Protein AF-A0A8T6QIK9-F1 (afdb_monomer_lite)

Foldseek 3Di:
DDDDDDDDDDDPDPDDDDDPDDFFKDKDWDWDADPVRDTDDIDIDIDGDDDDDDFPDWDWDDDPFKIKIATHHPDDDPVDKDWDWDAPDDDPDPVCRVPHTDTDDMGRMDMDGDPPD

Organism: Escherichia coli (NCBI:txid562)

InterPro domains:
  IPR013783 Immunoglobulin-like fold [G3DSA:2.60.40.10] (6-55)
  IPR053171 Viral Tip Attachment Protein [PTHR36251] (3-111)
  IPR055383 Tip attachment protein J, Fn3-1 domain [PF24421] (3-52)
  IPR057587 Tip attachment protein J, second Ig-like domain [PF24489] (54-114)

pLDDT: mean 89.23, std 8.32, range [46.66, 96.06]

Sequence (117 aa):
ENSRLLTTAITADTEHRFSGLPLGEYTLTVRAINSYGQQGEPATTTFRINAPAAPAGVELTPGYFQITAVPKLTIYDPTVQFEFWFSEAKIADAAQVETSARYLGTGSQWSVSGPHI

Radius of gyration: 21.94 Å; chains: 1; bounding box: 59×28×57 Å

Structure (mmCIF, N/CA/C/O backbone):
data_AF-A0A8T6QIK9-F1
#
_entry.id   AF-A0A8T6QIK9-F1
#
loop_
_atom_site.group_PDB
_atom_site.id
_atom_site.type_symbol
_atom_site.label_atom_id
_atom_site.label_alt_id
_atom_site.label_comp_id
_atom_site.label_asym_id
_atom_site.label_entity_id
_atom_site.label_seq_id
_atom_site.pdbx_PDB_ins_code
_atom_site.Cartn_x
_atom_site.Cartn_y
_atom_site.Cartn_z
_atom_site.occupancy
_atom_site.B_iso_or_equiv
_atom_site.auth_seq_id
_atom_site.auth_comp_id
_atom_site.auth_asym_id
_atom_site.auth_atom_id
_atom_site.pdbx_PDB_model_num
ATOM 1 N N . GLU A 1 1 ? -27.897 0.393 1.255 1.00 46.66 1 GLU A N 1
ATOM 2 C CA . GLU A 1 1 ? -27.237 0.180 2.559 1.00 46.66 1 GLU A CA 1
ATOM 3 C C . GLU A 1 1 ? -26.816 -1.277 2.696 1.00 46.66 1 GLU A C 1
ATOM 5 O O . GLU A 1 1 ? -27.670 -2.148 2.734 1.00 46.66 1 GLU A O 1
ATOM 10 N N . ASN A 1 2 ? -25.516 -1.561 2.676 1.00 57.84 2 ASN A N 1
ATOM 11 C CA . ASN A 1 2 ? -24.958 -2.879 3.010 1.00 57.84 2 ASN A CA 1
ATOM 12 C C . ASN A 1 2 ? -23.585 -2.659 3.672 1.00 57.84 2 ASN A C 1
ATOM 14 O O . ASN A 1 2 ? -22.548 -3.100 3.187 1.00 57.84 2 ASN A O 1
ATOM 18 N N . SER A 1 3 ? -23.562 -1.864 4.746 1.00 68.06 3 SER A N 1
ATOM 19 C CA . SER A 1 3 ? -22.361 -1.664 5.558 1.00 68.06 3 SER A CA 1
ATOM 20 C C . SER A 1 3 ? -22.121 -2.921 6.394 1.00 68.06 3 SER A C 1
ATOM 22 O O . SER A 1 3 ? -22.852 -3.191 7.347 1.00 68.06 3 SER A O 1
ATOM 24 N N . ARG A 1 4 ? -21.115 -3.713 6.018 1.00 82.00 4 ARG A N 1
ATOM 25 C CA . ARG A 1 4 ? -20.694 -4.914 6.746 1.00 82.00 4 ARG A CA 1
ATOM 26 C C . ARG A 1 4 ? -19.561 -4.555 7.705 1.00 82.00 4 ARG A C 1
ATOM 28 O O . ARG A 1 4 ? -18.562 -3.983 7.279 1.00 82.00 4 ARG A O 1
ATOM 35 N N . LEU A 1 5 ? -19.689 -4.931 8.978 1.00 84.12 5 LEU A N 1
ATOM 36 C CA . LEU A 1 5 ? -18.585 -4.838 9.935 1.00 84.12 5 LEU A CA 1
ATOM 37 C C . LEU A 1 5 ? -17.439 -5.742 9.464 1.00 84.12 5 LEU A C 1
ATOM 39 O O . LEU A 1 5 ? -17.624 -6.955 9.339 1.00 84.12 5 LEU A O 1
ATOM 43 N N . LEU A 1 6 ? -16.279 -5.145 9.190 1.00 82.94 6 LEU A N 1
ATOM 44 C CA . LEU A 1 6 ? -15.105 -5.875 8.718 1.00 82.94 6 LEU A CA 1
ATOM 45 C C . LEU A 1 6 ? -14.194 -6.309 9.876 1.00 82.94 6 LEU A C 1
ATOM 47 O O . LEU A 1 6 ? -13.793 -7.468 9.918 1.00 82.94 6 LEU A O 1
ATOM 51 N N . THR A 1 7 ? -13.928 -5.412 10.833 1.00 85.56 7 THR A N 1
ATOM 52 C CA . THR A 1 7 ? -13.016 -5.656 11.966 1.00 85.56 7 THR A CA 1
ATOM 53 C C . THR A 1 7 ? -13.467 -4.884 13.210 1.00 85.56 7 THR A C 1
ATOM 55 O O . THR A 1 7 ? -14.043 -3.804 13.093 1.00 85.56 7 THR A O 1
ATOM 58 N N . THR A 1 8 ? -13.179 -5.418 14.402 1.00 91.38 8 THR A N 1
ATOM 59 C CA . THR A 1 8 ? -13.329 -4.731 15.698 1.00 91.38 8 THR A CA 1
ATOM 60 C C . THR A 1 8 ? -12.100 -4.983 16.572 1.00 91.38 8 THR A C 1
ATOM 62 O O . THR A 1 8 ? -11.502 -6.054 16.493 1.00 91.38 8 THR A O 1
ATOM 65 N N . ALA A 1 9 ? -11.737 -4.020 17.416 1.00 91.06 9 ALA A N 1
ATOM 66 C CA . ALA A 1 9 ? -10.648 -4.138 18.383 1.00 91.06 9 ALA A CA 1
ATOM 67 C C . ALA A 1 9 ? -10.977 -3.338 19.652 1.00 91.06 9 ALA A C 1
ATOM 69 O O . ALA A 1 9 ? -11.710 -2.351 19.592 1.00 91.06 9 ALA A O 1
ATOM 70 N N . ILE A 1 10 ? -10.431 -3.764 20.792 1.00 92.31 10 ILE A N 1
ATOM 71 C CA . ILE A 1 10 ? -10.458 -3.016 22.056 1.00 92.31 10 ILE A CA 1
ATOM 72 C C . ILE A 1 10 ? -9.004 -2.735 22.424 1.00 92.31 10 ILE A C 1
ATOM 74 O O . ILE A 1 10 ? -8.181 -3.648 22.410 1.00 92.31 10 ILE A O 1
ATOM 78 N N . THR A 1 11 ? -8.691 -1.481 22.737 1.00 89.75 11 THR A N 1
ATOM 79 C CA . THR A 1 11 ? -7.358 -1.048 23.161 1.00 89.75 11 THR A CA 1
ATOM 80 C C . THR A 1 11 ? -7.473 -0.121 24.370 1.00 89.75 11 THR A C 1
ATOM 82 O O . THR A 1 11 ? -8.483 0.568 24.524 1.00 89.75 11 THR A O 1
ATOM 85 N N . ALA A 1 12 ? -6.462 -0.142 25.239 1.00 91.75 12 ALA A N 1
ATOM 86 C CA . ALA A 1 12 ? -6.297 0.839 26.313 1.00 91.75 12 ALA A CA 1
ATOM 87 C C . ALA A 1 12 ? -5.457 2.049 25.859 1.00 91.75 12 ALA A C 1
ATOM 89 O O . ALA A 1 12 ? -5.431 3.069 26.546 1.00 91.75 12 ALA A O 1
ATOM 90 N N . ASP A 1 13 ? -4.794 1.934 24.706 1.00 93.06 13 ASP A N 1
ATOM 91 C CA . ASP A 1 13 ? -4.014 3.001 24.094 1.00 93.06 13 ASP A CA 1
ATOM 92 C C . ASP A 1 13 ? -4.915 3.975 23.324 1.00 93.06 13 ASP A C 1
ATOM 94 O O . ASP A 1 13 ? -6.042 3.660 22.939 1.00 93.06 13 ASP A O 1
ATOM 98 N N . THR A 1 14 ? -4.397 5.167 23.035 1.00 91.12 14 THR A N 1
ATOM 99 C CA . THR A 1 14 ? -5.086 6.169 22.204 1.00 91.12 14 THR A CA 1
ATOM 100 C C . THR A 1 14 ? -4.982 5.887 20.704 1.00 91.12 14 THR A C 1
ATOM 102 O O . THR A 1 14 ? -5.544 6.629 19.902 1.00 91.12 14 THR A O 1
ATOM 105 N N . GLU A 1 15 ? -4.263 4.834 20.313 1.00 92.81 15 GLU A N 1
ATOM 106 C CA . GLU A 1 15 ? -3.996 4.471 18.924 1.00 92.81 15 GLU A CA 1
ATOM 107 C C . GLU A 1 15 ? -4.188 2.967 18.701 1.00 92.81 15 GLU A C 1
ATOM 109 O O . GLU A 1 15 ? -3.972 2.139 19.587 1.00 92.81 15 GLU A O 1
ATOM 114 N N . HIS A 1 16 ? -4.592 2.601 17.485 1.00 92.25 16 HIS A N 1
ATOM 115 C CA . HIS A 1 16 ? -4.663 1.212 17.049 1.00 92.25 16 HIS A CA 1
ATOM 116 C C . HIS A 1 16 ? -4.396 1.121 15.548 1.00 92.25 16 HIS A C 1
ATOM 118 O O . HIS A 1 16 ? -4.893 1.936 14.769 1.00 92.25 16 HIS A O 1
ATOM 124 N N . ARG A 1 17 ? -3.629 0.111 15.127 1.00 91.38 17 ARG A N 1
ATOM 125 C CA . ARG A 1 17 ? -3.292 -0.109 13.719 1.00 91.38 17 ARG A CA 1
ATOM 126 C C . ARG A 1 17 ? -4.073 -1.287 13.158 1.00 91.38 17 ARG A C 1
ATOM 128 O O . ARG A 1 17 ? -3.818 -2.431 13.516 1.00 91.38 17 ARG A O 1
ATOM 135 N N . PHE A 1 18 ? -4.947 -0.999 12.200 1.00 89.31 18 PHE A N 1
ATOM 136 C CA . PHE A 1 18 ? -5.567 -2.018 11.360 1.00 89.31 18 PHE A CA 1
ATOM 137 C C . PHE A 1 18 ? -4.679 -2.323 10.146 1.00 89.31 18 PHE A C 1
ATOM 139 O O . PHE A 1 18 ? -4.062 -1.427 9.567 1.00 89.31 18 PHE A O 1
ATOM 146 N N . SER A 1 19 ? -4.613 -3.591 9.751 1.00 87.56 19 SER A N 1
ATOM 147 C CA . SER A 1 19 ? -3.895 -4.066 8.565 1.00 87.56 19 SER A CA 1
ATOM 148 C C . SER A 1 19 ? -4.719 -5.136 7.841 1.00 87.56 19 SER A C 1
ATOM 150 O O . SER A 1 19 ? -5.685 -5.660 8.393 1.00 87.56 19 SER A O 1
ATOM 152 N N . GLY A 1 20 ? -4.376 -5.430 6.582 1.00 86.31 20 GLY A N 1
ATOM 153 C CA . GLY A 1 20 ? -5.074 -6.449 5.785 1.00 86.31 20 GLY A CA 1
ATOM 154 C C . GLY A 1 20 ? -6.492 -6.063 5.343 1.00 86.31 20 GLY A C 1
ATOM 155 O O . GLY A 1 20 ? -7.271 -6.932 4.961 1.00 86.31 20 GLY A O 1
ATOM 156 N N . LEU A 1 21 ? -6.842 -4.776 5.400 1.00 89.62 21 LEU A N 1
ATOM 157 C CA . LEU A 1 21 ? -8.127 -4.281 4.915 1.00 89.62 21 LEU A CA 1
ATOM 158 C C . LEU A 1 21 ? -8.122 -4.248 3.371 1.00 89.62 21 LEU A C 1
ATOM 160 O O . LEU A 1 21 ? -7.194 -3.675 2.795 1.00 89.62 21 LEU A O 1
ATOM 164 N N . PRO A 1 22 ? -9.128 -4.831 2.690 1.00 89.75 22 PRO A N 1
ATOM 165 C CA . PRO A 1 22 ? -9.253 -4.750 1.235 1.00 89.75 22 PRO A CA 1
ATOM 166 C C . PRO A 1 22 ? -9.402 -3.312 0.717 1.00 89.75 22 PRO A C 1
ATOM 168 O O . PRO A 1 22 ? -9.641 -2.370 1.472 1.00 89.75 22 PRO A O 1
ATOM 171 N N . LEU A 1 23 ? -9.329 -3.134 -0.600 1.00 90.12 23 LEU A N 1
ATOM 172 C CA . LEU A 1 23 ? -9.661 -1.852 -1.222 1.00 90.12 23 LEU A CA 1
ATOM 173 C C . LEU A 1 23 ? -11.153 -1.542 -1.037 1.00 90.12 23 LEU A C 1
ATOM 175 O O . LEU A 1 23 ? -11.994 -2.422 -1.229 1.00 90.12 23 LEU A O 1
ATOM 179 N N . GLY A 1 24 ? -11.488 -0.302 -0.686 1.00 91.25 24 GLY A N 1
ATOM 180 C CA . GLY A 1 24 ? -12.874 0.101 -0.464 1.00 91.25 24 GLY A CA 1
ATOM 181 C C . GLY A 1 24 ? -13.052 1.390 0.332 1.00 91.25 24 GLY A C 1
ATOM 182 O O . GLY A 1 24 ? -12.092 2.014 0.783 1.00 91.25 24 GLY A O 1
ATOM 183 N N . GLU A 1 25 ? -14.317 1.774 0.486 1.00 92.81 25 GLU A N 1
ATOM 184 C CA . GLU A 1 25 ? -14.778 2.851 1.364 1.00 92.81 25 GLU A CA 1
ATOM 185 C C . GLU A 1 25 ? -15.078 2.278 2.753 1.00 92.81 25 GLU A C 1
ATOM 187 O O . GLU A 1 25 ? -15.703 1.220 2.875 1.00 92.81 25 GLU A O 1
ATOM 192 N N . TYR A 1 26 ? -14.668 2.989 3.797 1.00 93.31 26 TYR A N 1
ATOM 193 C CA . TYR A 1 26 ? -14.768 2.539 5.177 1.00 93.31 26 TYR A CA 1
ATOM 194 C C . TYR A 1 26 ? -15.351 3.607 6.089 1.00 93.31 26 TYR A C 1
ATOM 196 O O . TYR A 1 26 ? -15.113 4.806 5.943 1.00 93.31 26 TYR A O 1
ATOM 204 N N . THR A 1 27 ? -16.066 3.131 7.101 1.00 94.25 27 THR A N 1
ATOM 205 C CA . THR A 1 27 ? -16.514 3.920 8.243 1.00 94.25 27 THR A CA 1
ATOM 206 C C . THR A 1 27 ? -15.833 3.363 9.484 1.00 94.25 27 THR A C 1
ATOM 208 O O . THR A 1 27 ? -16.023 2.198 9.829 1.00 94.25 27 THR A O 1
ATOM 211 N N . LEU A 1 28 ? -15.024 4.187 10.146 1.00 94.44 28 LEU A N 1
ATOM 212 C CA . LEU A 1 28 ? -14.438 3.879 11.443 1.00 94.44 28 LEU A CA 1
ATOM 213 C C . LEU A 1 28 ? -15.327 4.471 12.533 1.00 94.44 28 LEU A C 1
ATOM 215 O O . LEU A 1 28 ? -15.565 5.677 12.540 1.00 94.44 28 LEU A O 1
ATOM 219 N N . THR A 1 29 ? -15.760 3.635 13.473 1.00 94.81 29 THR A N 1
ATOM 220 C CA . THR A 1 29 ? -16.476 4.066 14.677 1.00 94.81 29 THR A CA 1
ATOM 221 C C . THR A 1 29 ? -15.652 3.725 15.912 1.00 94.81 29 THR A C 1
ATOM 223 O O . THR A 1 29 ? -15.253 2.577 16.095 1.00 94.81 29 THR A O 1
ATOM 226 N N . VAL A 1 30 ? -15.432 4.711 16.777 1.00 95.12 30 VAL A N 1
ATOM 227 C CA . VAL A 1 30 ? -14.700 4.580 18.041 1.00 95.12 30 VAL A CA 1
ATOM 228 C C . VAL A 1 30 ? -15.651 4.865 19.197 1.00 95.12 30 VAL A C 1
ATOM 230 O O . VAL A 1 30 ? -16.417 5.828 19.157 1.00 95.12 30 VAL A O 1
ATOM 233 N N . ARG A 1 31 ? -15.611 4.023 20.233 1.00 95.38 31 ARG A N 1
ATOM 234 C CA . ARG A 1 31 ? -16.398 4.179 21.463 1.00 95.38 31 ARG A CA 1
ATOM 235 C C . ARG A 1 31 ? -15.485 4.034 22.670 1.00 95.38 31 ARG A C 1
ATOM 237 O O . ARG A 1 31 ? -14.775 3.037 22.776 1.00 95.38 31 ARG A O 1
ATOM 244 N N . ALA A 1 32 ? -15.537 4.998 23.585 1.00 94.19 32 ALA A N 1
ATOM 245 C CA . ALA A 1 32 ? -14.875 4.869 24.878 1.00 94.19 32 ALA A CA 1
ATOM 246 C C . ALA A 1 32 ? -15.602 3.819 25.729 1.00 94.19 32 ALA A C 1
ATOM 248 O O . ALA A 1 32 ? -16.833 3.790 25.739 1.00 94.19 32 ALA A O 1
ATOM 249 N N . ILE A 1 33 ? -14.851 2.978 26.440 1.00 94.75 33 ILE A N 1
ATOM 250 C CA . ILE A 1 33 ? -15.384 1.948 27.338 1.00 94.75 33 ILE A CA 1
ATOM 251 C C . ILE A 1 33 ? -14.836 2.222 28.740 1.00 94.75 33 ILE A C 1
ATOM 253 O O . ILE A 1 33 ? -13.626 2.360 28.904 1.00 94.75 33 ILE A O 1
ATOM 257 N N . ASN A 1 34 ? -15.705 2.328 29.747 1.00 92.88 34 ASN A N 1
ATOM 258 C CA . ASN A 1 34 ? -15.270 2.483 31.140 1.00 92.88 34 ASN A CA 1
ATOM 259 C C . ASN A 1 34 ? -15.001 1.123 31.820 1.00 92.88 34 ASN A C 1
ATOM 261 O O . ASN A 1 34 ? -15.268 0.063 31.255 1.00 92.88 34 ASN A O 1
ATOM 265 N N . SER A 1 35 ? -14.507 1.135 33.062 1.00 91.88 35 SER A N 1
ATOM 266 C CA . SER A 1 35 ? -14.199 -0.083 33.838 1.00 91.88 35 SER A CA 1
ATOM 267 C C . SER A 1 35 ? -15.407 -0.988 34.117 1.00 91.88 35 SER A C 1
ATOM 269 O O . SER A 1 35 ? -15.228 -2.157 34.448 1.00 91.88 35 SER A O 1
ATOM 271 N N . TYR A 1 36 ? -16.627 -0.471 33.959 1.00 93.44 36 TYR A N 1
ATOM 272 C CA . TYR A 1 36 ? -17.879 -1.216 34.099 1.00 93.44 36 TYR A CA 1
ATOM 273 C C . TYR A 1 36 ? -18.412 -1.745 32.755 1.00 93.44 36 TYR A C 1
ATOM 275 O O . TYR A 1 36 ? -19.522 -2.269 32.699 1.00 93.44 36 TYR A O 1
ATOM 283 N N . GLY A 1 37 ? -17.652 -1.598 31.663 1.00 91.44 37 GLY A N 1
ATOM 284 C CA . GLY A 1 37 ? -18.039 -2.052 30.325 1.00 91.44 37 GLY A CA 1
ATOM 285 C C . GLY A 1 37 ? -19.067 -1.158 29.625 1.00 91.44 37 GLY A C 1
ATOM 286 O O . GLY A 1 37 ? -19.576 -1.522 28.565 1.00 91.44 37 GLY A O 1
ATOM 287 N N . GLN A 1 38 ? -19.386 0.010 30.185 1.00 95.31 38 GLN A N 1
ATOM 288 C CA . GLN A 1 38 ? -20.325 0.943 29.567 1.00 95.31 38 GLN A CA 1
ATOM 289 C C . GLN A 1 38 ? -19.642 1.697 28.431 1.00 95.31 38 GLN A C 1
ATOM 291 O O . GLN A 1 38 ? -18.498 2.136 28.566 1.00 95.31 38 GLN A O 1
ATOM 296 N N . GLN A 1 39 ? -20.368 1.866 27.328 1.00 94.81 39 GLN A N 1
ATOM 297 C CA . GLN A 1 39 ? -19.889 2.577 26.150 1.00 94.81 39 GLN A CA 1
ATOM 298 C C . GLN A 1 39 ? -20.357 4.034 26.163 1.00 94.81 39 GLN A C 1
ATOM 300 O O . GLN A 1 39 ? -21.532 4.303 26.411 1.00 94.81 39 GLN A O 1
ATOM 305 N N . GLY A 1 40 ? -19.445 4.957 25.866 1.00 94.56 40 GLY A N 1
ATOM 306 C CA . GLY A 1 40 ? -19.770 6.356 25.593 1.00 94.56 40 GLY A CA 1
ATOM 307 C C . GLY A 1 40 ? -20.384 6.565 24.204 1.00 94.56 40 GLY A C 1
ATOM 308 O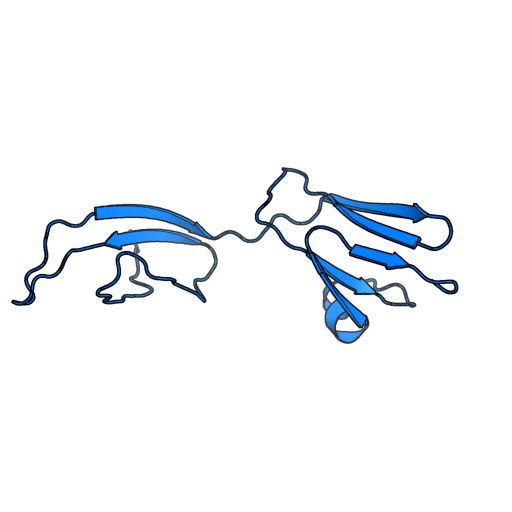 O . GLY A 1 40 ? -20.602 5.615 23.444 1.00 94.56 40 GLY A O 1
ATOM 309 N N . GLU A 1 41 ? -20.638 7.827 23.858 1.00 95.75 41 GLU A N 1
ATOM 310 C CA . GLU A 1 41 ? -21.118 8.193 22.524 1.00 95.75 41 GLU A CA 1
ATOM 311 C C . GLU A 1 41 ? -20.103 7.807 21.428 1.00 95.75 41 GLU A C 1
ATOM 313 O O . GLU A 1 41 ? -18.890 7.926 21.634 1.00 95.75 41 GLU A O 1
ATOM 318 N N . PRO A 1 42 ? -20.569 7.319 20.263 1.00 95.38 42 PRO A N 1
ATOM 319 C CA . PRO A 1 42 ? -19.686 6.943 19.169 1.00 95.38 42 PRO A CA 1
ATOM 320 C C . PRO A 1 42 ? -19.123 8.166 18.436 1.00 95.38 42 PRO A C 1
ATOM 322 O O . PRO A 1 42 ? -19.874 9.002 17.940 1.00 95.38 42 PRO A O 1
ATOM 325 N N . ALA A 1 43 ? -17.806 8.197 18.245 1.00 95.94 43 ALA A N 1
ATOM 326 C CA . ALA A 1 43 ? -17.155 9.066 17.270 1.00 95.94 43 ALA A CA 1
ATOM 327 C C . ALA A 1 43 ? -16.997 8.306 15.948 1.00 95.94 43 ALA A C 1
ATOM 329 O O . ALA A 1 43 ? -16.549 7.160 15.948 1.00 95.94 43 ALA A O 1
ATOM 330 N N . THR A 1 44 ? -17.372 8.919 14.825 1.00 96.06 44 THR A N 1
ATOM 331 C CA . THR A 1 44 ? -17.333 8.263 13.509 1.00 96.06 44 THR A CA 1
ATOM 332 C C . THR A 1 44 ? -16.574 9.107 12.496 1.00 96.06 44 THR A C 1
ATOM 334 O O . THR A 1 44 ? -16.745 10.321 12.448 1.00 96.06 44 THR A O 1
ATOM 337 N N . THR A 1 45 ? -15.757 8.461 11.669 1.00 95.38 45 THR A N 1
ATOM 338 C CA . THR A 1 45 ? -15.083 9.082 10.526 1.00 95.38 45 THR A CA 1
ATOM 339 C C . THR A 1 45 ? -15.083 8.134 9.334 1.00 95.38 45 THR A C 1
ATOM 341 O O . THR A 1 45 ? -15.178 6.915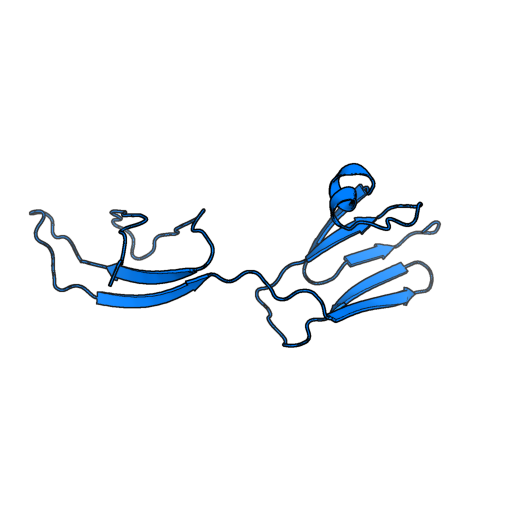 9.494 1.00 95.38 45 THR A O 1
ATOM 344 N N . THR A 1 46 ? -14.983 8.679 8.129 1.00 94.56 46 THR A N 1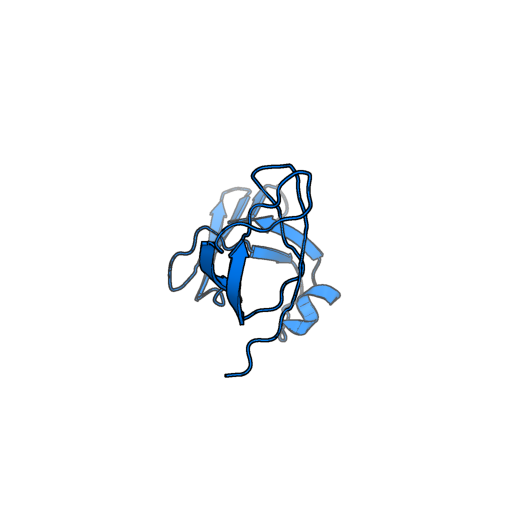
ATOM 345 C CA . THR A 1 46 ? -14.908 7.902 6.890 1.00 94.56 46 THR A CA 1
ATOM 346 C C . THR A 1 46 ? -13.524 8.008 6.279 1.00 94.56 46 THR A C 1
ATOM 348 O O . THR A 1 46 ? -12.927 9.082 6.267 1.00 94.56 46 THR A O 1
ATOM 351 N N . PHE A 1 47 ? -13.029 6.902 5.739 1.00 90.75 47 PHE A N 1
ATOM 352 C CA . PHE A 1 47 ? -11.763 6.850 5.020 1.00 90.75 47 PHE A CA 1
ATOM 353 C C . PHE A 1 47 ? -11.852 5.834 3.888 1.00 90.75 47 PHE A C 1
ATOM 355 O O . PHE A 1 47 ? -12.761 5.008 3.846 1.00 90.75 47 PHE A O 1
ATOM 362 N N . ARG A 1 48 ? -10.890 5.877 2.973 1.00 90.69 48 ARG A N 1
ATOM 363 C CA . ARG A 1 48 ? -10.871 5.013 1.799 1.00 90.69 48 ARG A CA 1
ATOM 364 C C . ARG A 1 48 ? -9.503 4.373 1.634 1.00 90.69 48 ARG A C 1
ATOM 366 O O . ARG A 1 48 ? -8.488 5.029 1.850 1.00 90.69 48 ARG A O 1
ATOM 373 N N . ILE A 1 49 ? -9.487 3.114 1.210 1.00 89.62 49 ILE A N 1
ATOM 374 C CA . ILE A 1 49 ? -8.279 2.405 0.785 1.00 89.62 49 ILE A CA 1
ATOM 375 C C . ILE A 1 49 ? -8.387 2.169 -0.718 1.00 89.62 49 ILE A C 1
ATOM 377 O O . ILE A 1 49 ? -9.309 1.498 -1.183 1.00 89.62 49 ILE A O 1
ATOM 381 N N . ASN A 1 50 ? -7.448 2.725 -1.477 1.00 85.62 50 ASN A N 1
ATOM 382 C CA . ASN A 1 50 ? -7.374 2.589 -2.928 1.00 85.62 50 ASN A CA 1
ATOM 383 C C . ASN A 1 50 ? -6.121 1.838 -3.349 1.00 85.62 50 ASN A C 1
ATOM 385 O O . ASN A 1 50 ? -5.102 1.889 -2.665 1.00 85.62 50 ASN A O 1
ATOM 389 N N . ALA A 1 51 ? -6.196 1.187 -4.511 1.00 85.38 51 ALA A N 1
ATOM 390 C CA . ALA A 1 51 ? -4.980 0.842 -5.224 1.00 85.38 51 ALA A CA 1
ATOM 391 C C . ALA A 1 51 ? -4.259 2.146 -5.607 1.00 85.38 51 ALA A C 1
ATOM 393 O O . ALA A 1 51 ? -4.932 3.101 -6.020 1.00 85.38 51 ALA A O 1
ATOM 394 N N . PRO A 1 52 ? -2.923 2.196 -5.508 1.00 83.81 52 PRO A N 1
ATOM 395 C CA . PRO A 1 52 ? -2.147 3.246 -6.145 1.00 83.81 52 PRO A CA 1
ATOM 396 C C . PRO A 1 52 ? -2.497 3.359 -7.632 1.00 83.81 52 PRO A C 1
ATOM 398 O O . PRO A 1 52 ? -2.800 2.360 -8.290 1.00 83.81 52 PRO A O 1
ATOM 401 N N . ALA A 1 53 ? -2.438 4.572 -8.177 1.00 85.81 53 ALA A N 1
ATOM 402 C CA . ALA A 1 53 ? -2.535 4.747 -9.618 1.00 85.81 53 ALA A CA 1
ATOM 403 C C . ALA A 1 53 ? -1.346 4.063 -10.310 1.00 85.81 53 ALA A C 1
ATOM 405 O O . ALA A 1 53 ? -0.223 4.086 -9.801 1.00 85.81 53 ALA A O 1
ATOM 406 N N . ALA A 1 54 ? -1.588 3.487 -11.490 1.00 86.69 54 ALA A N 1
ATOM 407 C CA . ALA A 1 54 ? -0.499 3.000 -12.324 1.00 86.69 54 ALA A CA 1
ATOM 408 C C . ALA A 1 54 ? 0.472 4.158 -12.635 1.00 86.69 54 ALA A C 1
ATOM 410 O O . ALA A 1 54 ? 0.017 5.283 -12.883 1.00 86.69 54 ALA A O 1
ATOM 411 N N . PRO A 1 55 ? 1.794 3.917 -12.629 1.00 87.25 55 PRO A N 1
ATOM 412 C CA . PRO A 1 55 ? 2.746 4.933 -13.043 1.00 87.25 55 PRO A CA 1
ATOM 413 C C . PRO A 1 55 ? 2.479 5.345 -14.495 1.00 87.25 55 PRO A C 1
ATOM 415 O O . PRO A 1 55 ? 2.233 4.512 -15.363 1.00 87.25 55 PRO A O 1
ATOM 418 N N . ALA A 1 56 ? 2.562 6.646 -14.760 1.00 91.25 56 ALA A N 1
ATOM 419 C CA . ALA A 1 56 ? 2.484 7.230 -16.096 1.00 91.25 56 ALA A CA 1
ATOM 420 C C . ALA A 1 56 ? 3.705 6.867 -16.957 1.00 91.25 56 ALA A C 1
ATOM 422 O O . ALA A 1 56 ? 3.649 6.910 -18.183 1.00 91.25 56 ALA A O 1
ATOM 423 N N . GLY A 1 57 ? 4.816 6.530 -16.305 1.00 90.38 57 GLY A N 1
ATOM 424 C CA . GLY A 1 57 ? 6.053 6.123 -16.942 1.00 90.38 57 GLY A CA 1
ATOM 425 C C . GLY A 1 57 ? 7.192 6.048 -15.936 1.00 90.38 57 GLY A C 1
ATOM 426 O O . GLY A 1 57 ? 7.006 6.248 -14.734 1.00 90.38 57 GLY A O 1
ATOM 427 N N . VAL A 1 58 ? 8.384 5.777 -16.452 1.00 91.19 58 VAL A N 1
ATOM 428 C CA . VAL A 1 58 ? 9.632 5.784 -15.691 1.00 91.19 58 VAL A CA 1
ATOM 429 C C . VAL A 1 58 ? 10.619 6.715 -16.382 1.00 91.19 58 VAL A C 1
ATOM 431 O O . VAL A 1 58 ? 10.830 6.621 -17.590 1.00 91.19 58 VAL A O 1
ATOM 434 N N . GLU A 1 59 ? 11.212 7.627 -15.621 1.00 94.12 59 GLU A N 1
ATOM 435 C CA . GLU A 1 59 ? 12.354 8.414 -16.074 1.00 94.12 59 GLU A CA 1
ATOM 436 C C . GLU A 1 59 ? 13.637 7.684 -15.689 1.00 94.12 59 GLU A C 1
ATOM 438 O O . GLU A 1 59 ? 13.822 7.307 -14.531 1.00 94.12 59 GLU A O 1
ATOM 443 N N . LEU A 1 60 ? 14.518 7.484 -16.667 1.00 92.69 60 LEU A N 1
ATOM 444 C CA . LEU A 1 60 ? 15.835 6.898 -16.462 1.00 92.69 60 LEU A CA 1
ATOM 445 C C . LEU A 1 60 ? 16.893 7.979 -16.660 1.00 92.69 60 LEU A C 1
ATOM 447 O O . LEU A 1 60 ? 17.033 8.524 -17.754 1.00 92.69 60 LEU A O 1
ATOM 451 N N . THR A 1 61 ? 17.651 8.257 -15.606 1.00 94.56 61 THR A N 1
ATOM 452 C CA . THR A 1 61 ? 18.748 9.225 -15.625 1.00 94.56 61 THR A CA 1
ATOM 453 C C . THR A 1 61 ? 20.077 8.472 -15.583 1.00 94.56 61 THR A C 1
ATOM 455 O O . THR A 1 61 ? 20.444 7.960 -14.518 1.00 94.56 61 THR A O 1
ATOM 458 N N . PRO A 1 62 ? 20.803 8.373 -16.712 1.00 90.81 62 PRO A N 1
ATOM 459 C CA . PRO A 1 62 ? 22.142 7.805 -16.732 1.00 90.81 62 PRO A CA 1
ATOM 460 C C . PRO A 1 62 ? 23.156 8.796 -16.143 1.00 90.81 62 PRO A C 1
ATOM 462 O O . PRO A 1 62 ? 23.164 9.984 -16.461 1.00 90.81 62 PRO A O 1
ATOM 465 N N . GLY A 1 63 ? 24.029 8.285 -15.287 1.00 87.12 63 GLY A N 1
ATOM 466 C CA . GLY A 1 63 ? 25.227 8.934 -14.773 1.00 87.12 63 GLY A CA 1
ATOM 467 C C . GLY A 1 63 ? 26.478 8.150 -15.177 1.00 87.12 63 GLY A C 1
ATOM 468 O O . GLY A 1 63 ? 26.396 7.074 -15.759 1.00 87.12 63 GLY A O 1
ATOM 469 N N . TYR A 1 64 ? 27.656 8.684 -14.853 1.00 87.50 64 TYR A N 1
ATOM 470 C CA . TYR A 1 64 ? 28.935 8.168 -15.365 1.00 87.50 64 TYR A CA 1
ATOM 471 C C . TYR A 1 64 ? 29.224 6.698 -14.979 1.00 87.50 64 TYR A C 1
ATOM 473 O O . TYR A 1 64 ? 29.799 5.960 -15.767 1.00 87.50 64 TYR A O 1
ATOM 481 N N . PHE A 1 65 ? 28.773 6.265 -13.797 1.00 87.81 65 PHE A N 1
ATOM 482 C CA . PHE A 1 65 ? 28.758 4.863 -13.343 1.00 87.81 65 PHE A CA 1
ATOM 483 C C . PHE A 1 65 ? 27.496 4.580 -12.537 1.00 87.81 65 PHE A C 1
ATOM 485 O O . PHE A 1 65 ? 27.545 3.897 -11.517 1.00 87.81 65 PHE A O 1
ATOM 492 N N . GLN A 1 66 ? 26.382 5.196 -12.925 1.00 88.12 66 GLN A N 1
ATOM 493 C CA . GLN A 1 66 ? 25.137 5.106 -12.179 1.00 88.12 66 GLN A CA 1
ATOM 494 C C . GLN A 1 66 ? 23.950 5.130 -13.131 1.00 88.12 66 GLN A C 1
ATOM 496 O O . GLN A 1 66 ? 23.987 5.809 -14.151 1.00 88.12 66 GLN A O 1
ATOM 501 N N . ILE A 1 67 ? 22.867 4.459 -12.769 1.00 90.75 67 ILE A N 1
ATOM 502 C CA . ILE A 1 67 ? 21.552 4.711 -13.352 1.00 90.75 67 ILE A CA 1
ATOM 503 C C . ILE A 1 67 ? 20.558 4.961 -12.227 1.00 90.75 67 ILE A C 1
ATOM 505 O O . ILE A 1 67 ? 20.594 4.280 -11.203 1.00 90.75 67 ILE A O 1
ATOM 509 N N . THR A 1 68 ? 19.690 5.951 -12.415 1.00 93.12 68 THR A N 1
ATOM 510 C CA . THR A 1 68 ? 18.571 6.232 -11.514 1.00 93.12 68 THR A CA 1
ATOM 511 C C . THR A 1 68 ? 17.262 6.064 -12.269 1.00 93.12 68 THR A C 1
ATOM 513 O O . THR A 1 68 ? 17.088 6.658 -13.329 1.00 93.12 68 THR A O 1
ATOM 516 N N . ALA A 1 69 ? 16.343 5.287 -11.709 1.00 94.19 69 ALA A N 1
ATOM 517 C CA . ALA A 1 69 ? 14.982 5.111 -12.182 1.00 94.19 69 ALA A CA 1
ATOM 518 C C . ALA A 1 69 ? 14.003 5.822 -11.243 1.00 94.19 69 ALA A C 1
ATOM 520 O O . ALA A 1 69 ? 13.952 5.526 -10.047 1.00 94.19 69 ALA A O 1
ATOM 521 N N . VAL A 1 70 ? 13.211 6.741 -11.795 1.00 94.75 70 VAL A N 1
ATOM 522 C CA . VAL A 1 70 ? 12.187 7.497 -11.066 1.00 94.75 70 VAL A CA 1
ATOM 523 C C . VAL A 1 70 ? 10.823 7.248 -11.713 1.00 94.75 70 VAL A C 1
ATOM 525 O O . VAL A 1 70 ? 10.549 7.782 -12.793 1.00 94.75 70 VAL A O 1
ATOM 528 N N . PRO A 1 71 ? 9.949 6.445 -11.086 1.00 93.31 71 PRO A N 1
ATOM 529 C CA . PRO A 1 71 ? 8.565 6.305 -11.516 1.00 93.31 71 PRO A CA 1
ATOM 530 C C . PRO A 1 71 ? 7.829 7.644 -11.411 1.00 93.31 71 PRO A C 1
ATOM 532 O O . PRO A 1 71 ? 7.996 8.394 -10.447 1.00 93.31 71 PRO A O 1
ATOM 535 N N . LYS A 1 72 ? 6.997 7.955 -12.404 1.00 91.56 72 LYS A N 1
ATOM 536 C CA . LYS A 1 72 ? 6.156 9.156 -12.405 1.00 91.56 72 LYS A CA 1
ATOM 537 C C . LYS A 1 72 ? 4.701 8.767 -12.299 1.00 91.56 72 LYS A C 1
ATOM 539 O O . LYS A 1 72 ? 4.240 7.889 -13.019 1.00 91.56 72 LYS A O 1
ATOM 544 N N . LEU A 1 73 ? 3.967 9.462 -11.442 1.00 90.81 73 LEU A N 1
ATOM 545 C CA . LEU A 1 73 ? 2.514 9.377 -11.375 1.00 90.81 73 LEU A CA 1
ATOM 546 C C . LEU A 1 73 ? 1.898 10.524 -12.176 1.00 90.81 73 LEU A C 1
ATOM 548 O O . LEU A 1 73 ? 2.437 11.630 -12.190 1.00 90.81 73 LEU A O 1
ATOM 552 N N . THR A 1 74 ? 0.747 10.281 -12.806 1.00 90.81 74 THR A N 1
ATOM 553 C CA . THR A 1 74 ? -0.039 11.344 -13.457 1.00 90.81 74 THR A CA 1
ATOM 554 C C . THR A 1 74 ? -0.511 12.394 -12.448 1.00 90.81 74 THR A C 1
ATOM 556 O O . THR A 1 74 ? -0.595 13.574 -12.773 1.00 90.81 74 THR A O 1
ATOM 559 N N . ILE A 1 75 ? -0.801 11.964 -11.218 1.00 88.88 75 ILE A N 1
ATOM 560 C CA . ILE A 1 75 ? -1.139 12.813 -10.076 1.00 88.88 75 ILE A CA 1
ATOM 561 C C . ILE A 1 75 ? -0.155 12.467 -8.965 1.00 88.88 75 ILE A C 1
ATOM 563 O O . ILE A 1 75 ? -0.011 11.298 -8.617 1.00 88.88 75 ILE A O 1
ATOM 567 N N . TYR A 1 76 ? 0.531 13.470 -8.424 1.00 84.50 76 TYR A N 1
ATOM 568 C CA . TYR A 1 76 ? 1.481 13.264 -7.337 1.00 84.50 76 TYR A CA 1
ATOM 569 C C . TYR A 1 76 ? 0.784 12.694 -6.091 1.00 84.50 76 TYR A C 1
ATOM 571 O O . TYR A 1 76 ? -0.160 13.297 -5.582 1.00 84.50 76 TYR A O 1
ATOM 579 N N . ASP A 1 77 ? 1.290 11.566 -5.590 1.00 85.94 77 ASP A N 1
ATOM 580 C CA . ASP A 1 77 ? 0.880 10.952 -4.329 1.00 85.94 77 ASP A CA 1
ATOM 581 C C . ASP A 1 77 ? 2.139 10.505 -3.557 1.00 85.94 77 ASP A C 1
ATOM 583 O O . ASP A 1 77 ? 2.823 9.573 -3.989 1.00 85.94 77 ASP A O 1
ATOM 587 N N . PRO A 1 78 ? 2.483 11.161 -2.431 1.00 84.00 78 PRO A N 1
ATOM 588 C CA . PRO A 1 78 ? 3.689 10.851 -1.662 1.00 84.00 78 PRO A CA 1
ATOM 589 C C . PRO A 1 78 ? 3.594 9.543 -0.867 1.00 84.00 78 PRO A C 1
ATOM 591 O O . PRO A 1 78 ? 4.594 9.101 -0.302 1.00 84.00 78 PRO A O 1
ATOM 594 N N . THR A 1 79 ? 2.406 8.946 -0.765 1.00 85.44 79 THR A N 1
ATOM 595 C CA . THR A 1 79 ? 2.188 7.708 -0.004 1.00 85.44 79 THR A CA 1
ATOM 596 C C . THR A 1 79 ? 2.474 6.457 -0.829 1.00 85.44 79 THR A C 1
ATOM 598 O O . THR A 1 79 ? 2.618 5.367 -0.273 1.00 85.44 79 THR A O 1
ATOM 601 N N . VAL A 1 80 ? 2.608 6.608 -2.149 1.00 88.44 80 VAL A N 1
ATOM 602 C CA . VAL A 1 80 ? 2.887 5.507 -3.069 1.00 88.44 80 VAL A CA 1
ATOM 603 C C . VAL A 1 80 ? 4.366 5.130 -3.013 1.00 88.44 80 VAL A C 1
ATOM 605 O O . VAL A 1 80 ? 5.256 5.973 -3.114 1.00 88.44 80 VAL A O 1
ATOM 608 N N . GLN A 1 81 ? 4.621 3.833 -2.878 1.00 90.38 81 GLN A N 1
ATOM 609 C CA . GLN A 1 81 ? 5.939 3.222 -3.030 1.00 90.38 81 GLN A CA 1
ATOM 610 C C . GLN A 1 81 ? 5.924 2.329 -4.269 1.00 90.38 81 GLN A C 1
ATOM 612 O O . GLN A 1 81 ? 4.881 1.779 -4.626 1.00 90.38 81 GLN A O 1
ATOM 617 N N . PHE A 1 82 ? 7.079 2.176 -4.907 1.00 91.56 82 PHE A N 1
ATOM 618 C CA . PHE A 1 82 ? 7.250 1.328 -6.081 1.00 91.56 82 PHE A CA 1
ATOM 619 C C . PHE A 1 82 ? 8.183 0.169 -5.777 1.00 91.56 82 PHE A C 1
ATOM 621 O O . PHE A 1 82 ? 9.083 0.282 -4.946 1.00 91.56 82 PHE A O 1
ATOM 628 N N . GLU A 1 83 ? 7.985 -0.921 -6.504 1.00 93.44 83 GLU A N 1
ATOM 629 C CA . GLU A 1 83 ? 8.892 -2.059 -6.539 1.00 93.44 83 GLU A CA 1
ATOM 630 C C . GLU A 1 83 ? 9.730 -1.998 -7.812 1.00 93.44 83 GLU A C 1
ATOM 632 O O . GLU A 1 83 ? 9.225 -1.701 -8.898 1.00 93.44 83 GLU A O 1
ATOM 637 N N . PHE A 1 84 ? 11.019 -2.290 -7.681 1.00 93.00 84 PHE A N 1
ATOM 638 C CA . PHE A 1 84 ? 11.961 -2.271 -8.789 1.00 93.00 84 PHE A CA 1
ATOM 639 C C . PHE A 1 84 ? 12.421 -3.686 -9.100 1.00 93.00 84 PHE A C 1
ATOM 641 O O . PHE A 1 84 ? 12.843 -4.435 -8.219 1.00 93.00 84 PHE A O 1
ATOM 648 N N . TRP A 1 85 ? 12.361 -4.028 -10.381 1.00 94.12 85 TRP A N 1
ATOM 649 C CA . TRP A 1 85 ? 12.689 -5.344 -10.907 1.00 94.12 85 TRP A CA 1
ATOM 650 C C . TRP A 1 85 ? 13.571 -5.191 -12.143 1.00 94.12 85 TRP A C 1
ATOM 652 O O . TRP A 1 85 ? 13.417 -4.237 -12.906 1.00 94.12 85 TRP A O 1
ATOM 662 N N . PHE A 1 86 ? 14.497 -6.125 -12.353 1.00 90.62 86 PHE A N 1
ATOM 663 C CA . PHE A 1 86 ? 15.396 -6.121 -13.506 1.00 90.62 86 PHE A CA 1
ATOM 664 C C . PHE A 1 86 ? 15.406 -7.469 -14.216 1.00 90.62 86 PHE A C 1
ATOM 666 O O . PHE A 1 86 ? 15.559 -8.509 -13.581 1.00 90.62 86 PHE A O 1
ATOM 673 N N . SER A 1 87 ? 15.323 -7.449 -15.540 1.00 91.31 87 SER A N 1
ATOM 674 C CA . SER A 1 87 ? 15.570 -8.617 -16.379 1.00 91.31 87 SER A CA 1
ATOM 675 C C . SER A 1 87 ? 16.454 -8.211 -17.552 1.00 91.31 87 SER A C 1
ATOM 677 O O . SER A 1 87 ? 16.293 -7.119 -18.097 1.00 91.31 87 SER A O 1
ATOM 679 N N . GLU A 1 88 ? 17.387 -9.082 -17.933 1.00 90.56 88 GLU A N 1
ATOM 680 C CA . GLU A 1 88 ? 18.211 -8.893 -19.134 1.00 90.56 88 GLU A CA 1
ATOM 681 C C . GLU A 1 88 ? 17.378 -9.075 -20.410 1.00 90.56 88 GLU A C 1
ATOM 683 O O . GLU A 1 88 ? 17.612 -8.418 -21.424 1.00 90.56 88 GLU A O 1
ATOM 688 N N . ALA A 1 89 ? 16.376 -9.955 -20.352 1.00 92.88 89 ALA A N 1
ATOM 689 C CA . ALA A 1 89 ? 15.448 -10.189 -21.442 1.00 92.88 89 ALA A CA 1
ATOM 690 C C . ALA A 1 89 ? 14.236 -9.259 -21.324 1.00 92.88 89 ALA A C 1
ATOM 692 O O . ALA A 1 89 ? 13.698 -9.024 -20.241 1.00 92.88 89 ALA A O 1
ATOM 693 N N . LYS A 1 90 ? 13.755 -8.756 -22.464 1.00 90.62 90 LYS A N 1
ATOM 694 C CA . LYS A 1 90 ? 12.530 -7.956 -22.496 1.00 90.62 90 LYS A CA 1
ATOM 695 C C . LYS A 1 90 ? 11.332 -8.819 -22.097 1.00 90.62 90 LYS A C 1
ATOM 697 O O . LYS A 1 90 ? 11.013 -9.791 -22.779 1.00 90.62 90 LYS A O 1
ATOM 702 N N . ILE A 1 91 ? 10.633 -8.402 -21.048 1.00 91.00 91 ILE A N 1
ATOM 703 C CA . ILE A 1 91 ? 9.370 -8.999 -20.613 1.00 91.00 91 ILE A CA 1
ATOM 704 C C . ILE A 1 91 ? 8.218 -8.303 -21.350 1.00 91.00 91 ILE A C 1
ATOM 706 O O . ILE A 1 91 ? 8.142 -7.074 -21.370 1.00 91.00 91 ILE A O 1
ATOM 710 N N . ALA A 1 92 ? 7.347 -9.080 -21.998 1.00 91.00 92 ALA A N 1
ATOM 711 C CA . ALA A 1 92 ? 6.185 -8.557 -22.724 1.00 91.00 92 ALA A CA 1
ATOM 712 C C . ALA A 1 92 ? 4.922 -8.472 -21.850 1.00 91.00 92 ALA A C 1
ATOM 714 O O . ALA A 1 92 ? 4.091 -7.595 -22.072 1.00 91.00 92 ALA A O 1
ATOM 715 N N . ASP A 1 93 ? 4.795 -9.365 -20.866 1.00 91.38 93 ASP A N 1
ATOM 716 C CA . ASP A 1 93 ? 3.665 -9.440 -19.941 1.00 91.38 93 ASP A CA 1
ATOM 717 C C . ASP A 1 93 ? 4.117 -9.103 -18.514 1.00 91.38 93 ASP A C 1
ATOM 719 O O . ASP A 1 93 ? 4.989 -9.769 -17.953 1.00 91.38 93 ASP A O 1
ATOM 723 N N . ALA A 1 94 ? 3.506 -8.078 -17.915 1.00 85.88 94 ALA A N 1
ATOM 724 C CA . ALA A 1 94 ? 3.822 -7.628 -16.563 1.00 85.88 94 ALA A CA 1
ATOM 725 C C . ALA A 1 94 ? 3.623 -8.728 -15.504 1.00 85.88 94 ALA A C 1
ATOM 727 O O . ALA A 1 94 ? 4.334 -8.733 -14.503 1.00 85.88 94 ALA A O 1
ATOM 728 N N . ALA A 1 95 ? 2.733 -9.699 -15.741 1.00 89.94 95 ALA A N 1
ATOM 729 C CA . ALA A 1 95 ? 2.530 -10.823 -14.827 1.00 89.94 95 ALA A CA 1
ATOM 730 C C . ALA A 1 95 ? 3.765 -11.737 -14.698 1.00 89.94 95 ALA A C 1
ATOM 732 O O . ALA A 1 95 ? 3.890 -12.471 -13.722 1.00 89.94 95 ALA A O 1
ATOM 733 N N . GLN A 1 96 ? 4.696 -11.692 -15.659 1.00 91.81 96 GLN A N 1
ATOM 734 C CA . GLN A 1 96 ? 5.921 -12.499 -15.631 1.00 91.81 96 GLN A CA 1
ATOM 735 C C . GLN A 1 96 ? 7.078 -11.829 -14.883 1.00 91.81 96 GLN A C 1
ATOM 737 O O . GLN A 1 96 ? 8.129 -12.448 -14.709 1.00 91.81 96 GLN A O 1
ATOM 742 N N . VAL A 1 97 ? 6.916 -10.577 -14.440 1.00 92.06 97 VAL A N 1
ATOM 743 C CA . VAL A 1 97 ? 7.983 -9.822 -13.767 1.00 92.06 97 VAL A CA 1
ATOM 744 C C . VAL A 1 97 ? 8.465 -10.553 -12.515 1.00 92.06 97 VAL A C 1
ATOM 746 O O . VAL A 1 97 ? 9.665 -10.768 -12.376 1.00 92.06 97 VAL A O 1
ATOM 749 N N . GLU A 1 98 ? 7.558 -11.037 -11.668 1.00 92.12 98 GLU A N 1
ATOM 750 C CA . GLU A 1 98 ? 7.921 -11.719 -10.416 1.00 92.12 98 GLU A CA 1
ATOM 751 C C . GLU A 1 98 ? 8.647 -13.058 -10.629 1.00 92.12 98 GLU A C 1
ATOM 753 O O . GLU A 1 98 ? 9.375 -13.523 -9.754 1.00 92.12 98 GLU A O 1
ATOM 758 N N . THR A 1 99 ? 8.480 -13.683 -11.799 1.00 92.75 99 THR A N 1
ATOM 759 C CA . THR A 1 99 ? 9.089 -14.983 -12.122 1.00 92.75 99 THR A CA 1
ATOM 760 C C . THR A 1 99 ? 10.350 -14.878 -12.974 1.00 92.75 99 THR A C 1
ATOM 762 O O . THR A 1 99 ? 11.183 -15.781 -12.953 1.00 92.75 99 THR A O 1
ATOM 765 N N . SER A 1 100 ? 10.478 -13.816 -13.772 1.00 93.31 100 SER A N 1
ATOM 766 C CA . SER A 1 100 ? 11.501 -13.689 -14.823 1.00 93.31 100 SER A CA 1
ATOM 767 C C . SER A 1 100 ? 12.427 -12.484 -14.642 1.00 93.31 100 SER A C 1
ATOM 769 O O . SER A 1 100 ? 13.336 -12.280 -15.452 1.00 93.31 100 SER A O 1
ATOM 771 N N . ALA A 1 101 ? 12.222 -11.688 -13.595 1.00 94.88 101 ALA A N 1
ATOM 772 C CA . ALA A 1 101 ? 13.092 -10.588 -13.210 1.00 94.88 101 ALA A CA 1
ATOM 773 C C . ALA A 1 101 ? 13.646 -10.798 -11.794 1.00 94.88 101 ALA A C 1
ATOM 775 O O . ALA A 1 101 ? 13.025 -11.427 -10.940 1.00 94.88 101 ALA A O 1
ATOM 776 N N . ARG A 1 102 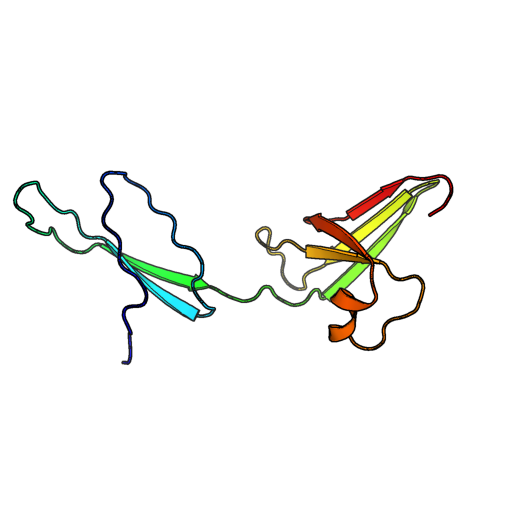? 14.825 -10.234 -11.527 1.00 94.12 102 ARG A N 1
ATOM 777 C CA . ARG A 1 102 ? 15.368 -10.126 -10.171 1.00 94.12 102 ARG A CA 1
ATOM 778 C C . ARG A 1 102 ? 14.756 -8.919 -9.472 1.00 94.12 102 ARG A C 1
ATOM 780 O O . ARG A 1 102 ? 14.721 -7.826 -10.042 1.00 94.12 102 ARG A O 1
ATOM 787 N N . TYR A 1 103 ? 14.333 -9.108 -8.232 1.00 93.81 103 TYR A N 1
ATOM 788 C CA . TYR A 1 103 ? 13.902 -8.017 -7.369 1.00 93.81 103 TYR A CA 1
ATOM 789 C C . TYR A 1 103 ? 15.100 -7.152 -6.953 1.00 93.81 103 TYR A C 1
ATOM 791 O O . TYR A 1 103 ? 16.151 -7.676 -6.579 1.00 93.81 103 TYR A O 1
ATOM 799 N N . LEU A 1 104 ? 14.950 -5.831 -7.033 1.00 92.94 104 LEU A N 1
ATOM 800 C CA . LEU A 1 104 ? 15.995 -4.850 -6.729 1.00 92.94 104 LE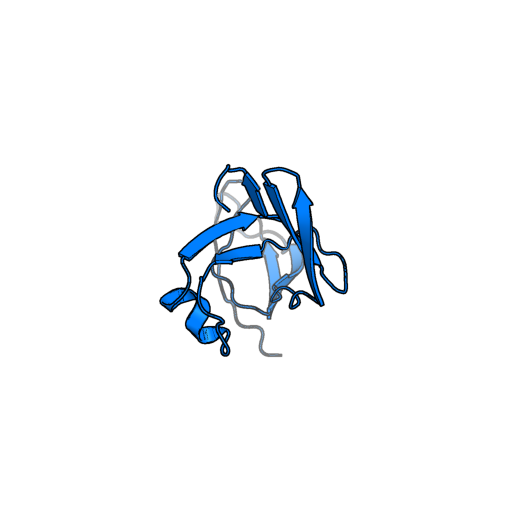U A CA 1
ATOM 801 C C . LEU A 1 104 ? 15.714 -4.039 -5.457 1.00 92.94 104 LEU A C 1
ATOM 803 O O . LEU A 1 104 ? 16.644 -3.447 -4.906 1.00 92.94 104 LEU A O 1
ATOM 807 N N . GLY A 1 105 ? 14.460 -3.997 -4.999 1.00 93.31 105 GLY A N 1
ATOM 808 C CA . GLY A 1 105 ? 14.041 -3.280 -3.794 1.00 93.31 105 GLY A CA 1
ATOM 809 C C . GLY A 1 105 ? 12.766 -2.455 -3.978 1.00 93.31 105 GLY A C 1
ATOM 810 O O . GLY A 1 105 ? 12.185 -2.403 -5.062 1.00 93.31 105 GLY A O 1
ATOM 811 N N . THR A 1 106 ? 12.365 -1.776 -2.904 1.00 94.31 106 THR A N 1
ATOM 812 C CA . THR A 1 106 ? 11.225 -0.849 -2.861 1.00 94.31 106 THR A CA 1
ATOM 813 C C . THR A 1 106 ? 11.670 0.576 -2.566 1.00 94.31 106 THR A C 1
ATOM 815 O O . THR A 1 106 ? 12.575 0.779 -1.755 1.00 94.31 106 THR A O 1
ATOM 818 N N . GLY A 1 107 ? 10.988 1.565 -3.139 1.00 92.56 107 GLY A N 1
ATOM 819 C CA . GLY A 1 107 ? 11.217 2.973 -2.825 1.00 92.56 107 GLY A CA 1
ATOM 820 C C . GLY A 1 107 ? 10.422 3.932 -3.709 1.00 92.56 107 GLY A C 1
ATOM 821 O O . GLY A 1 107 ? 9.664 3.517 -4.583 1.00 92.56 107 GLY A O 1
ATOM 822 N N . SER A 1 108 ? 10.637 5.235 -3.523 1.00 91.62 108 SER A N 1
ATOM 823 C CA . SER A 1 108 ? 10.157 6.276 -4.447 1.00 91.62 108 SER A CA 1
ATOM 824 C C . SER A 1 108 ? 11.038 6.424 -5.696 1.00 91.62 108 SER A C 1
ATOM 826 O O . SER A 1 108 ? 10.597 6.958 -6.709 1.00 91.62 108 SER A O 1
ATOM 828 N N . GLN A 1 109 ? 12.280 5.944 -5.629 1.00 92.75 109 GLN A N 1
ATOM 829 C CA . GLN A 1 109 ? 13.228 5.850 -6.735 1.00 92.75 109 GLN A CA 1
ATOM 830 C C . GLN A 1 109 ? 14.186 4.687 -6.482 1.00 92.75 109 GLN A C 1
ATOM 832 O O . GLN A 1 109 ? 14.343 4.239 -5.343 1.00 92.75 109 GLN A O 1
ATOM 837 N N . TRP A 1 110 ? 14.885 4.264 -7.527 1.00 95.06 110 TRP A N 1
ATOM 838 C CA . TRP A 1 110 ? 15.954 3.283 -7.423 1.00 95.06 110 TRP A CA 1
ATOM 839 C C . TRP A 1 110 ? 17.204 3.776 -8.136 1.00 95.06 110 TRP A C 1
ATOM 841 O O . TRP A 1 110 ? 17.119 4.283 -9.252 1.00 95.06 110 TRP A O 1
ATOM 851 N N . SER A 1 111 ? 18.364 3.616 -7.506 1.00 92.31 111 SER A N 1
ATOM 852 C CA . SER A 1 111 ? 19.658 3.931 -8.108 1.00 92.31 111 SER A CA 1
ATOM 853 C C . SER A 1 111 ? 20.616 2.771 -7.901 1.00 92.31 111 SER A C 1
ATOM 855 O O . SER A 1 111 ? 20.688 2.217 -6.805 1.00 92.31 111 SER A O 1
ATOM 857 N N . VAL A 1 112 ? 21.398 2.449 -8.927 1.00 89.19 112 VAL A N 1
ATOM 858 C CA . VAL A 1 112 ? 22.537 1.535 -8.808 1.00 89.19 112 VAL A CA 1
ATOM 859 C C . VAL A 1 112 ? 23.781 2.203 -9.354 1.00 89.19 112 VAL A C 1
ATOM 861 O O . VAL A 1 112 ? 23.710 2.883 -10.378 1.00 89.19 112 VAL A O 1
ATOM 864 N N . SER A 1 113 ? 24.909 1.977 -8.683 1.00 85.44 113 SER A N 1
ATOM 865 C CA . SER A 1 113 ? 26.215 2.463 -9.112 1.00 85.44 113 SER A CA 1
ATOM 866 C C . SER A 1 113 ? 27.191 1.298 -9.269 1.00 85.44 113 SER A C 1
ATOM 868 O O . SER A 1 113 ? 27.268 0.439 -8.391 1.00 85.44 113 SER A O 1
ATOM 870 N N . GLY A 1 114 ? 27.947 1.260 -10.366 1.00 73.38 114 GLY A N 1
ATOM 871 C CA . GLY A 1 114 ? 28.929 0.205 -10.615 1.00 73.38 114 GLY A CA 1
ATOM 872 C C . GLY A 1 114 ? 29.641 0.319 -11.971 1.00 73.38 114 GLY A C 1
ATOM 873 O O . GLY A 1 114 ? 29.104 0.92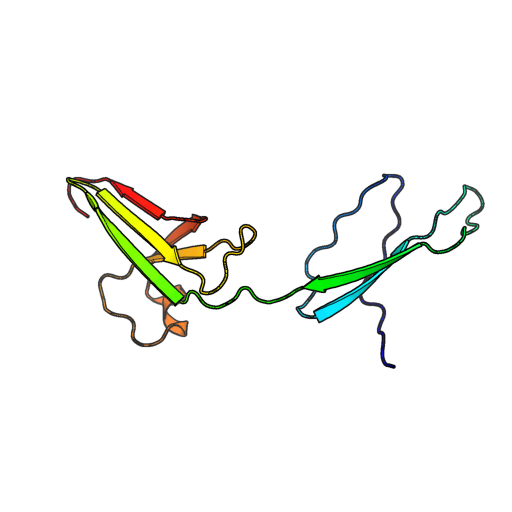6 -12.893 1.00 73.38 114 GLY A O 1
ATOM 874 N N . PRO A 1 115 ? 30.851 -0.261 -12.112 1.00 62.59 115 PRO A N 1
ATOM 875 C CA . PRO A 1 115 ? 31.610 -0.272 -13.370 1.00 62.59 115 PRO A CA 1
ATOM 876 C C . PRO A 1 115 ? 31.006 -1.191 -14.448 1.00 62.59 115 PRO A C 1
ATOM 878 O O . PRO A 1 115 ? 31.388 -1.101 -15.611 1.00 62.59 115 PRO A O 1
ATOM 881 N N . HIS A 1 116 ? 30.060 -2.052 -14.066 1.00 56.28 116 HIS A N 1
ATOM 882 C CA . HIS A 1 116 ? 29.285 -2.913 -14.954 1.00 56.28 116 HIS A CA 1
ATOM 883 C C . HIS A 1 116 ? 27.817 -2.816 -14.525 1.00 56.28 116 HIS A C 1
ATOM 885 O O . HIS A 1 116 ? 27.406 -3.492 -13.580 1.00 56.28 116 HIS A O 1
ATOM 891 N N . ILE A 1 117 ? 27.073 -1.902 -15.149 1.00 53.81 117 ILE A N 1
ATOM 892 C CA . ILE A 1 117 ? 25.609 -1.817 -15.041 1.00 53.81 117 ILE A CA 1
ATOM 893 C C . ILE A 1 117 ? 25.013 -2.547 -16.236 1.00 53.81 117 ILE A C 1
ATOM 895 O O . ILE A 1 117 ? 25.549 -2.332 -17.348 1.00 53.81 117 ILE A O 1
#

Secondary structure (DSSP, 8-state):
-----------SSS------PPSEEEEEEE--B-TT--B-PPEEEEEEE-PPPPPSEEEEEEETTEEEEEEE-SS--TT--EEEEE-SSPPSSGGGHHHHSEEEEEES-EEEE-S--